Protein AF-V8N5W5-F1 (afdb_monomer)

Organism: Ophiophagus hannah (NCBI:txid8665)

Nearest PDB structures (foldseek):
  6xo1-assembly2_B  TM=8.169E-01  e=1.586E-07  Homo sapiens
  5vst-assembly1_A  TM=8.118E-01  e=2.096E-07  Mus musculus
  6gbg-assembly1_D  TM=8.031E-01  e=2.096E-07  Homo sapiens
  6o3o-assembly1_A-3  TM=7.986E-01  e=3.662E-07  Homo sapiens
  5dzl-assembly2_D  TM=7.603E-01  e=3.276E-07  Homo sapiens

pLDDT: mean 86.54, std 19.28, range [39.91, 98.38]

Solvent-accessible surface area (backbone atoms only — not comparable to full-atom values): 7439 Å² total; per-residue (Å²): 141,76,94,82,79,87,87,87,77,82,88,75,99,75,81,77,74,71,77,70,82,72,76,52,47,79,34,75,30,40,56,71,33,66,28,70,49,71,63,79,76,59,91,94,56,53,74,47,32,40,41,34,30,37,55,57,97,55,74,40,60,44,34,3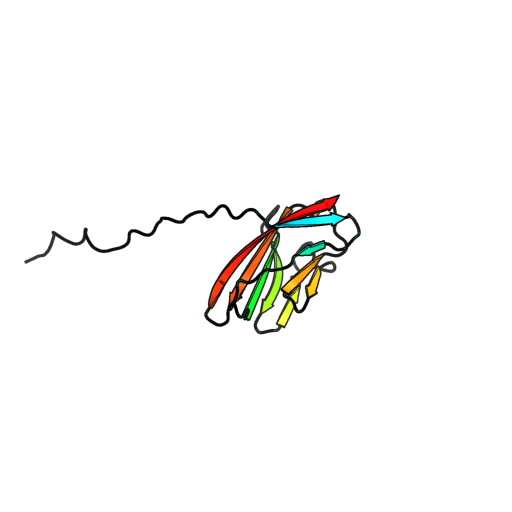8,29,56,87,81,46,74,44,73,29,80,88,23,95,52,50,95,26,60,47,79,45,98,76,63,25,42,34,35,42,60,34,46,65,87,66,41,40,42,33,36,38,41,38,28,28,77,88,67,55,73,48,79,47,50,31,34,40,46,44,91

Sequence (124 aa):
MGWVLLIAWIIATSALCMSRTYTPTQVLGVAGSSALFKAAPPPNFHIREFFWSSLKPSEELVATSLKGSTEIQYRSRFYGRTRLHDNFTLEINPVDLEDAGNFSVLLVDTTGHMQKQNFELKVY

Secondary structure (DSSP, 8-state):
----S--S--------------PPEEEEE-TTS-EEE---PPTT--EEEEEEEE-SSS-EEEEEEETTEEEE-TTSTTTTTEEE-TTS-EEESS--GGG-EEEEEEEEETT--EEEEEEEEEE-

Foldseek 3Di:
DDDPDDPPDDDDPDPPPVPVVADAAEWEAEAQAKIKDADDDDPPFAFQKKWKWFPPPHTDTQWMAHRNDTGGDPPDPQPVQWDADPNRMIMGGRDHQVSFGKMKMWTAGPVRDIDIHMHTYHYD

Structure (mmCIF, N/CA/C/O backbone):
data_AF-V8N5W5-F1
#
_entry.id   AF-V8N5W5-F1
#
loop_
_atom_site.group_PDB
_atom_site.id
_atom_site.type_symbol
_atom_site.label_atom_id
_atom_site.label_alt_id
_atom_site.label_comp_id
_atom_site.label_asym_id
_atom_site.label_entity_id
_atom_site.label_seq_id
_atom_site.pdbx_PDB_ins_code
_atom_site.Cartn_x
_atom_site.Cartn_y
_atom_site.Cartn_z
_atom_site.occupancy
_atom_site.B_iso_or_equiv
_atom_site.auth_seq_id
_atom_site.auth_comp_id
_atom_site.auth_asym_id
_atom_site.auth_atom_id
_atom_site.pdbx_PDB_model_num
ATOM 1 N N . MET A 1 1 ? -3.419 37.748 49.184 1.00 42.12 1 MET A N 1
ATOM 2 C CA . MET A 1 1 ? -3.474 38.169 47.766 1.00 42.12 1 MET A CA 1
ATOM 3 C C . MET A 1 1 ? -2.041 38.232 47.261 1.00 42.12 1 MET A C 1
ATOM 5 O O . MET A 1 1 ? -1.278 38.955 47.870 1.00 42.12 1 MET A O 1
ATOM 9 N N . GLY A 1 2 ? -1.538 37.499 46.277 1.00 47.41 2 GLY A N 1
ATOM 10 C CA . GLY A 1 2 ? -1.978 36.354 45.480 1.00 47.41 2 GLY A CA 1
ATOM 11 C C . GLY A 1 2 ? -0.672 35.622 45.106 1.00 47.41 2 GLY A C 1
ATOM 12 O O . GLY A 1 2 ? 0.316 36.267 44.783 1.00 47.41 2 GLY A O 1
ATOM 13 N N . TRP A 1 3 ? -0.524 34.342 45.443 1.00 40.34 3 TRP A N 1
ATOM 14 C CA . TRP A 1 3 ? -0.646 33.228 44.487 1.00 40.34 3 TRP A CA 1
ATOM 15 C C . TRP A 1 3 ? 0.316 33.287 43.282 1.00 40.34 3 TRP A C 1
ATOM 17 O O . TRP A 1 3 ? -0.012 32.834 42.193 1.00 40.34 3 TRP A O 1
ATOM 27 N N . VAL A 1 4 ? 1.529 33.808 43.479 1.00 49.31 4 VAL A N 1
ATOM 28 C CA . VAL A 1 4 ? 2.648 33.633 42.543 1.00 49.31 4 VAL A CA 1
ATOM 29 C C . VAL A 1 4 ? 3.721 32.818 43.250 1.00 49.31 4 VAL A C 1
ATOM 31 O O . VAL A 1 4 ? 4.659 33.388 43.781 1.00 49.31 4 VAL A O 1
ATOM 34 N N . LEU A 1 5 ? 3.502 31.507 43.361 1.00 50.44 5 LEU A N 1
ATOM 35 C CA . LEU A 1 5 ? 4.468 30.440 43.667 1.00 50.44 5 LEU A CA 1
ATOM 36 C C . LEU A 1 5 ? 3.651 29.132 43.672 1.00 50.44 5 LEU A C 1
ATOM 38 O O . LEU A 1 5 ? 2.661 29.063 44.391 1.00 50.44 5 LEU A O 1
ATOM 42 N N . LEU A 1 6 ? 4.073 28.128 42.888 1.00 43.88 6 LEU A N 1
ATOM 43 C CA . LEU A 1 6 ? 3.468 26.786 42.685 1.00 43.88 6 LEU A CA 1
ATOM 44 C C . LEU A 1 6 ? 2.471 26.615 41.517 1.00 43.88 6 LEU A C 1
ATOM 46 O O . LEU A 1 6 ? 1.323 26.244 41.713 1.00 43.88 6 LEU A O 1
ATOM 50 N N . ILE A 1 7 ? 2.958 26.739 40.278 1.00 46.50 7 ILE A N 1
ATOM 51 C CA . ILE A 1 7 ? 2.465 25.934 39.132 1.00 46.50 7 ILE A CA 1
ATOM 52 C C . ILE A 1 7 ? 3.644 25.368 38.318 1.00 46.50 7 ILE A C 1
ATOM 54 O O . ILE A 1 7 ? 3.603 25.274 37.099 1.00 46.50 7 ILE A O 1
ATOM 58 N N . ALA A 1 8 ? 4.731 24.997 39.005 1.00 43.12 8 ALA A N 1
ATOM 59 C CA . ALA A 1 8 ? 5.889 24.325 38.399 1.00 43.12 8 ALA A CA 1
ATOM 60 C C . ALA A 1 8 ? 5.936 22.813 38.690 1.00 43.12 8 ALA A C 1
ATOM 62 O O . ALA A 1 8 ? 6.921 22.153 38.381 1.00 43.12 8 ALA A O 1
ATOM 63 N N . TRP A 1 9 ? 4.888 22.252 39.291 1.00 42.09 9 TRP A N 1
ATOM 64 C CA . TRP A 1 9 ? 4.771 20.828 39.589 1.00 42.09 9 TRP A CA 1
ATOM 65 C C . TRP A 1 9 ? 3.333 20.417 39.295 1.00 42.09 9 TRP A C 1
ATOM 67 O O . TRP A 1 9 ? 2.459 20.803 40.060 1.00 42.09 9 TRP A O 1
ATOM 77 N N . ILE A 1 10 ? 3.108 19.731 38.165 1.00 43.84 10 ILE A N 1
ATOM 78 C CA . ILE A 1 10 ? 2.068 18.714 37.882 1.00 43.84 10 ILE A CA 1
ATOM 79 C C . ILE A 1 10 ? 2.063 18.445 36.353 1.00 43.84 10 ILE A C 1
ATOM 81 O O . ILE A 1 10 ? 1.494 19.209 35.586 1.00 43.84 10 ILE A O 1
ATOM 85 N N . ILE A 1 11 ? 2.708 17.326 35.966 1.00 43.34 11 ILE A N 1
ATOM 86 C CA . ILE A 1 11 ? 2.381 16.404 34.845 1.00 43.34 11 ILE A CA 1
ATOM 87 C C . ILE A 1 11 ? 2.597 16.965 33.408 1.00 43.34 11 ILE A C 1
ATOM 89 O O . ILE A 1 11 ? 2.003 17.954 33.024 1.00 43.34 11 ILE A O 1
ATOM 93 N N . ALA A 1 12 ? 3.404 16.398 32.503 1.00 39.91 12 ALA A N 1
ATOM 94 C CA . ALA A 1 12 ? 3.689 14.989 32.266 1.00 39.91 12 ALA A CA 1
ATOM 95 C C . ALA A 1 12 ? 5.112 14.767 31.724 1.00 39.91 12 ALA A C 1
ATOM 97 O O . ALA A 1 12 ? 5.468 15.140 30.607 1.00 39.91 12 ALA A O 1
ATOM 98 N N . THR A 1 13 ? 5.888 14.021 32.495 1.00 51.22 13 THR A N 1
ATOM 99 C CA . THR A 1 13 ? 6.849 13.037 32.006 1.00 51.22 13 THR A CA 1
ATOM 100 C C . THR A 1 13 ? 6.165 12.085 31.018 1.00 51.22 13 THR A C 1
ATOM 102 O O . THR A 1 13 ? 5.598 11.080 31.425 1.00 51.22 13 THR A O 1
ATOM 105 N N . SER A 1 14 ? 6.184 12.391 29.718 1.00 48.03 14 SER A N 1
ATOM 106 C CA . SER A 1 14 ? 5.945 11.427 28.626 1.00 48.03 14 SER A CA 1
ATOM 107 C C . SER A 1 14 ? 6.430 11.995 27.293 1.00 48.03 14 SER A C 1
ATOM 109 O O . SER A 1 14 ? 5.661 12.244 26.375 1.00 48.03 14 SER A O 1
ATOM 111 N N . ALA A 1 15 ? 7.739 12.194 27.182 1.00 46.97 15 ALA A N 1
ATOM 112 C CA . ALA A 1 15 ? 8.406 12.261 25.884 1.00 46.97 15 ALA A CA 1
ATOM 113 C C . ALA A 1 15 ? 9.572 11.268 25.834 1.00 46.97 15 ALA A C 1
ATOM 115 O O . ALA A 1 15 ? 10.615 11.528 25.250 1.00 46.97 15 ALA A O 1
ATOM 116 N N . LEU A 1 16 ? 9.370 10.075 26.398 1.00 40.75 16 LEU A N 1
ATOM 117 C CA . LEU A 1 16 ? 9.900 8.886 25.746 1.00 40.75 16 LEU A CA 1
ATOM 118 C C . LEU A 1 16 ? 8.937 8.584 24.596 1.00 40.75 16 LEU A C 1
ATOM 120 O O . LEU A 1 16 ? 8.161 7.634 24.647 1.00 40.75 16 LEU A O 1
ATOM 124 N N . CYS A 1 17 ? 8.998 9.390 23.530 1.00 44.25 17 CYS A N 1
ATOM 125 C CA . CYS A 1 17 ? 8.817 8.798 22.215 1.00 44.25 17 CYS A CA 1
ATOM 126 C C . CYS A 1 17 ? 9.960 7.794 22.113 1.00 44.25 17 CYS A C 1
ATOM 128 O O . CYS A 1 17 ? 11.068 8.128 21.700 1.00 44.25 17 CYS A O 1
ATOM 130 N N . MET A 1 18 ? 9.726 6.572 22.591 1.00 40.75 18 MET A N 1
ATOM 131 C CA . MET A 1 18 ? 10.514 5.453 22.139 1.00 40.75 18 MET A CA 1
ATOM 132 C C . MET A 1 18 ? 10.258 5.413 20.645 1.00 40.75 18 MET A C 1
ATOM 134 O O . MET A 1 18 ? 9.239 4.897 20.191 1.00 40.75 18 MET A O 1
ATOM 138 N N . SER A 1 19 ? 11.166 6.021 19.887 1.00 42.97 19 SER A N 1
ATOM 139 C CA . SER A 1 19 ? 11.367 5.729 18.484 1.00 42.97 19 SER A CA 1
ATOM 140 C C . SER A 1 19 ? 11.734 4.255 18.442 1.00 42.97 19 SER A C 1
ATOM 142 O O . SER A 1 19 ? 12.904 3.887 18.416 1.00 42.97 19 SER A O 1
ATOM 144 N N . ARG A 1 20 ? 10.729 3.384 18.557 1.00 48.31 20 ARG A N 1
ATOM 145 C CA . ARG A 1 20 ? 10.891 1.969 18.302 1.00 48.31 20 ARG A CA 1
ATOM 146 C C . ARG A 1 20 ? 11.278 1.938 16.839 1.00 48.31 20 ARG A C 1
ATOM 148 O O . ARG A 1 20 ? 10.453 2.238 15.978 1.00 48.31 20 ARG A O 1
ATOM 155 N N . THR A 1 21 ? 12.555 1.699 16.579 1.00 47.41 21 THR A N 1
ATOM 156 C CA . THR A 1 21 ? 13.109 1.525 15.243 1.00 47.41 21 THR A CA 1
ATOM 157 C C . THR A 1 21 ? 12.477 0.268 14.667 1.00 47.41 21 THR A C 1
ATOM 159 O O . THR A 1 21 ? 13.000 -0.835 14.776 1.00 47.41 21 THR A O 1
ATOM 162 N N . TYR A 1 22 ? 11.266 0.419 14.138 1.00 65.06 22 TYR A N 1
ATOM 163 C CA . TYR A 1 22 ? 10.552 -0.658 13.487 1.00 65.06 22 TYR A CA 1
ATOM 164 C C . TYR A 1 22 ? 11.209 -0.851 12.130 1.00 65.06 22 TYR A C 1
ATOM 166 O O . TYR A 1 22 ? 11.123 0.015 11.256 1.00 65.06 22 TYR A O 1
ATOM 174 N N . THR A 1 23 ? 11.928 -1.958 11.984 1.00 84.50 23 THR A N 1
ATOM 175 C CA . THR A 1 23 ? 12.534 -2.339 10.713 1.00 84.50 23 THR A CA 1
ATOM 176 C C . THR A 1 23 ? 11.410 -2.544 9.693 1.00 84.50 23 THR A C 1
ATOM 178 O O . THR A 1 23 ? 10.459 -3.267 10.005 1.00 84.50 23 THR A O 1
ATOM 181 N N . PRO A 1 24 ? 11.465 -1.912 8.507 1.00 93.38 24 PRO A N 1
ATOM 182 C CA . PRO A 1 24 ? 10.445 -2.116 7.489 1.00 93.38 24 PRO A CA 1
ATOM 183 C C . PRO A 1 24 ? 10.369 -3.584 7.066 1.00 93.38 24 PRO A C 1
ATOM 185 O O . PRO A 1 24 ? 11.397 -4.238 6.867 1.00 93.38 24 PRO A O 1
ATOM 188 N N . THR A 1 25 ? 9.155 -4.096 6.887 1.00 96.50 25 THR A N 1
ATOM 189 C CA . THR A 1 25 ? 8.934 -5.427 6.320 1.00 96.50 25 THR A CA 1
ATOM 190 C C . THR A 1 25 ? 9.412 -5.442 4.869 1.00 96.50 25 THR A C 1
ATOM 192 O O . THR A 1 25 ? 8.992 -4.617 4.060 1.00 96.50 25 THR A O 1
ATOM 195 N N . GLN A 1 26 ? 10.301 -6.374 4.532 1.00 97.56 26 GLN A N 1
ATOM 196 C CA . GLN A 1 26 ? 10.820 -6.499 3.171 1.00 97.56 26 GLN A CA 1
ATOM 197 C C . GLN A 1 26 ? 9.758 -7.104 2.249 1.00 97.56 26 GLN A C 1
ATOM 199 O O . GLN A 1 26 ? 9.151 -8.124 2.579 1.00 97.56 26 GLN A O 1
ATOM 204 N N . VAL A 1 27 ? 9.581 -6.499 1.081 1.00 98.00 27 VAL A N 1
ATOM 205 C CA . VAL A 1 27 ? 8.771 -7.014 -0.023 1.00 98.00 27 VAL A CA 1
ATOM 206 C C . VAL A 1 27 ? 9.695 -7.149 -1.226 1.00 98.00 27 VAL A C 1
ATOM 208 O O . VAL A 1 27 ? 10.387 -6.203 -1.594 1.00 98.00 27 VAL A O 1
ATOM 211 N N . LEU A 1 28 ? 9.739 -8.339 -1.817 1.00 97.88 28 LEU A N 1
ATOM 212 C CA . LEU A 1 28 ? 10.508 -8.594 -3.031 1.00 97.88 28 LEU A CA 1
ATOM 213 C C . LEU A 1 28 ? 9.561 -8.568 -4.229 1.00 97.88 28 LEU A C 1
ATOM 215 O O . LEU A 1 28 ? 8.529 -9.239 -4.211 1.00 97.88 28 LEU A O 1
ATOM 219 N N . GLY A 1 29 ? 9.920 -7.797 -5.248 1.00 97.31 29 GLY A N 1
ATOM 220 C CA . GLY A 1 29 ? 9.250 -7.756 -6.541 1.00 97.31 29 GLY A CA 1
ATOM 221 C C . GLY A 1 29 ? 10.205 -8.171 -7.654 1.00 97.31 29 GLY A C 1
ATOM 222 O O . GLY A 1 29 ? 11.406 -7.938 -7.560 1.00 97.31 29 GLY A O 1
ATOM 223 N N . VAL A 1 30 ? 9.660 -8.773 -8.706 1.00 98.25 30 VAL A N 1
ATOM 224 C CA . VAL A 1 30 ? 10.371 -9.002 -9.971 1.00 98.25 30 VAL A CA 1
ATOM 225 C C . VAL A 1 30 ? 9.797 -8.027 -10.981 1.00 98.25 30 VAL A C 1
ATOM 227 O O . VAL A 1 30 ? 8.570 -7.943 -11.085 1.00 98.25 30 VAL A O 1
ATOM 230 N N . ALA A 1 31 ? 10.643 -7.312 -11.720 1.00 98.12 31 ALA A N 1
ATOM 231 C CA . ALA A 1 31 ? 10.169 -6.402 -12.758 1.00 98.12 31 ALA A CA 1
ATOM 232 C C . ALA A 1 31 ? 9.199 -7.119 -13.723 1.00 98.12 31 ALA A C 1
ATOM 234 O O . ALA A 1 31 ? 9.452 -8.234 -14.183 1.00 98.12 31 ALA A O 1
ATOM 235 N N . GLY A 1 32 ? 8.045 -6.503 -13.991 1.00 97.94 32 GLY A N 1
ATOM 236 C CA . GLY A 1 32 ? 6.985 -7.082 -14.823 1.00 97.94 32 GLY A CA 1
ATOM 237 C C . GLY A 1 32 ? 6.030 -8.053 -14.110 1.00 97.94 32 GLY A C 1
ATOM 238 O O . GLY A 1 32 ? 5.088 -8.525 -14.741 1.00 97.94 32 GLY A O 1
ATOM 239 N N . SER A 1 33 ? 6.238 -8.352 -12.823 1.00 98.00 33 SER A N 1
ATOM 240 C CA . SER A 1 33 ? 5.378 -9.244 -12.022 1.00 98.00 33 SER A CA 1
ATOM 241 C C . SER A 1 33 ? 4.586 -8.490 -10.945 1.00 98.00 33 SER A C 1
ATOM 243 O O . SER A 1 33 ? 4.722 -7.278 -10.792 1.00 98.00 33 SER A O 1
ATOM 245 N N . SER A 1 34 ? 3.767 -9.204 -10.167 1.00 98.00 34 SER A N 1
ATOM 246 C CA . SER A 1 34 ? 3.093 -8.640 -8.992 1.00 98.00 34 SER A CA 1
ATOM 247 C C . SER A 1 34 ? 4.016 -8.571 -7.770 1.00 98.00 34 SER A C 1
ATOM 249 O O . SER A 1 34 ? 4.731 -9.530 -7.471 1.00 98.00 34 SER A O 1
ATOM 251 N N . ALA A 1 35 ? 3.906 -7.496 -6.986 1.00 98.31 35 ALA A N 1
ATOM 252 C CA . ALA A 1 35 ? 4.387 -7.437 -5.604 1.00 98.31 35 ALA A CA 1
ATOM 253 C C . ALA A 1 35 ? 3.210 -7.286 -4.630 1.00 98.31 35 ALA A C 1
ATOM 255 O O . ALA A 1 35 ? 2.265 -6.543 -4.896 1.00 98.31 35 ALA A O 1
ATOM 256 N N . LEU A 1 36 ? 3.276 -7.989 -3.493 1.00 98.38 36 LEU A N 1
ATOM 257 C CA . LEU A 1 36 ? 2.207 -8.042 -2.491 1.00 98.38 36 LEU A CA 1
ATOM 258 C C . LEU A 1 36 ? 2.672 -7.478 -1.147 1.00 98.38 36 LEU A C 1
ATOM 260 O O . LEU A 1 36 ? 3.570 -8.027 -0.508 1.00 98.38 36 LEU A O 1
ATOM 264 N N . PHE A 1 37 ? 1.988 -6.441 -0.676 1.00 98.31 37 PHE A N 1
ATOM 265 C CA . PHE A 1 37 ? 2.212 -5.827 0.627 1.00 98.31 37 PHE A CA 1
ATOM 266 C C . PHE A 1 37 ? 1.105 -6.263 1.577 1.00 98.31 37 PHE A C 1
ATOM 268 O O . PHE A 1 37 ? -0.040 -5.822 1.475 1.00 98.31 37 PHE A O 1
ATOM 275 N N . LYS A 1 38 ? 1.440 -7.162 2.500 1.00 97.31 38 LYS A N 1
ATOM 276 C CA . LYS A 1 38 ? 0.479 -7.727 3.448 1.00 97.31 38 LYS A CA 1
ATOM 277 C C . LYS A 1 38 ? 0.502 -6.923 4.740 1.00 97.31 38 LYS A C 1
ATOM 279 O O . LYS A 1 38 ? 1.496 -6.961 5.462 1.00 97.31 38 LYS A O 1
ATOM 284 N N . ALA A 1 39 ? -0.590 -6.225 5.039 1.00 95.56 39 ALA A N 1
ATOM 285 C CA . ALA A 1 39 ? -0.784 -5.656 6.365 1.00 95.56 39 ALA A CA 1
ATOM 286 C C . ALA A 1 39 ? -0.857 -6.787 7.406 1.00 95.56 39 ALA A C 1
ATOM 288 O O . ALA A 1 39 ? -1.459 -7.832 7.160 1.00 95.56 39 ALA A O 1
ATOM 289 N N . ALA A 1 40 ? -0.257 -6.575 8.574 1.00 94.38 40 ALA A N 1
ATOM 290 C CA . ALA A 1 40 ? -0.227 -7.538 9.673 1.00 94.38 40 ALA A CA 1
ATOM 291 C C . ALA A 1 40 ? -0.829 -6.913 10.943 1.00 94.38 40 ALA A C 1
ATOM 293 O O . ALA A 1 40 ? -0.082 -6.458 11.815 1.00 94.38 40 ALA A O 1
ATOM 294 N N . PRO A 1 41 ? -2.163 -6.782 11.039 1.00 92.06 41 PRO A N 1
ATOM 295 C CA . PRO A 1 41 ? -2.808 -6.164 12.194 1.00 92.06 41 PRO A CA 1
ATOM 296 C C . PRO A 1 41 ? -2.513 -6.997 13.450 1.00 92.06 41 PRO A C 1
ATOM 298 O O . PRO A 1 41 ? -2.435 -8.226 13.356 1.00 92.06 41 PRO A O 1
ATOM 301 N N . PRO A 1 42 ? -2.324 -6.381 14.626 1.00 89.69 42 PRO A N 1
ATOM 302 C CA . PRO A 1 42 ? -2.084 -7.134 15.840 1.00 89.69 42 PRO A CA 1
ATOM 303 C C . PRO A 1 42 ? -3.355 -7.895 16.236 1.00 89.69 42 PRO A C 1
ATOM 305 O O . PRO A 1 42 ? -4.453 -7.594 15.751 1.00 89.69 42 PRO A O 1
ATOM 308 N N . PRO A 1 43 ? -3.231 -8.881 17.136 1.00 91.56 43 PRO A N 1
ATOM 309 C CA . PRO A 1 43 ? -4.389 -9.592 17.655 1.00 91.56 43 PRO A CA 1
ATOM 310 C C . PRO A 1 43 ? -5.439 -8.617 18.201 1.00 91.56 43 PRO A C 1
ATOM 312 O O . PRO A 1 43 ? -5.095 -7.637 18.859 1.00 91.56 43 PRO A O 1
ATOM 315 N N . ASN A 1 44 ? -6.716 -8.910 17.945 1.00 92.00 44 ASN A N 1
ATOM 316 C CA . ASN A 1 44 ? -7.871 -8.110 18.378 1.00 92.00 44 ASN A CA 1
ATOM 317 C C . ASN A 1 44 ? -7.953 -6.688 17.781 1.00 92.00 44 ASN A C 1
ATOM 319 O O . ASN A 1 44 ? -8.655 -5.837 18.321 1.00 92.00 44 ASN A O 1
ATOM 323 N N . PHE A 1 45 ? -7.273 -6.421 16.661 1.00 93.81 45 PHE A N 1
ATOM 324 C CA . PHE A 1 45 ? -7.376 -5.149 15.941 1.00 93.81 45 PHE A CA 1
ATOM 325 C C . PHE A 1 45 ? -8.435 -5.229 14.834 1.00 93.81 45 PHE A C 1
ATOM 327 O O . PHE A 1 45 ? -8.187 -5.746 13.742 1.00 93.81 45 PHE A O 1
ATOM 334 N N . HIS A 1 46 ? -9.635 -4.724 15.117 1.00 94.12 46 HIS A N 1
ATOM 335 C CA . HIS A 1 46 ? -10.751 -4.729 14.169 1.00 94.12 46 HIS A CA 1
ATOM 336 C C . HIS A 1 46 ? -10.657 -3.542 13.210 1.00 94.12 46 HIS A C 1
ATOM 338 O O . HIS A 1 46 ? -11.122 -2.450 13.526 1.00 94.12 46 HIS A O 1
ATOM 344 N N . ILE A 1 47 ? -10.049 -3.750 12.041 1.00 93.44 47 ILE A N 1
ATOM 345 C CA . ILE A 1 47 ? -9.845 -2.689 11.045 1.00 93.44 47 ILE A CA 1
ATOM 346 C C . ILE A 1 47 ? -11.187 -2.124 10.571 1.00 93.44 47 ILE A C 1
ATOM 348 O O . ILE A 1 47 ? -12.050 -2.858 10.092 1.00 93.44 47 ILE A O 1
ATOM 352 N N . ARG A 1 48 ? -11.321 -0.798 10.656 1.00 94.50 48 ARG A N 1
ATOM 353 C CA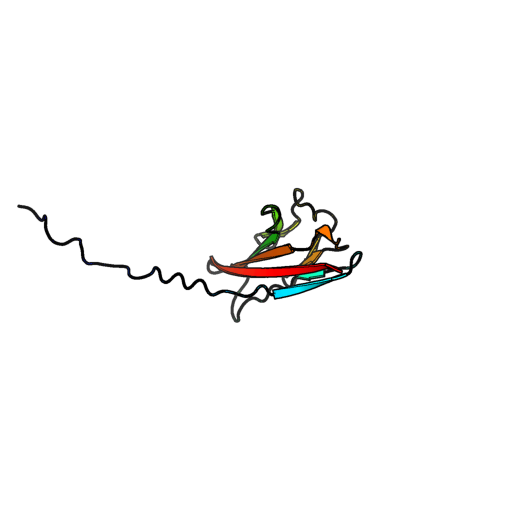 . ARG A 1 48 ? -12.413 -0.020 10.059 1.00 94.50 48 ARG A CA 1
ATOM 354 C C . ARG A 1 48 ? -11.966 0.674 8.776 1.00 94.50 48 ARG A C 1
ATOM 356 O O . ARG A 1 48 ? -12.721 0.715 7.809 1.00 94.50 48 ARG A O 1
ATOM 363 N N . GLU A 1 49 ? -10.761 1.237 8.790 1.00 95.75 49 GLU A N 1
ATOM 364 C CA . GLU A 1 49 ? -10.191 2.003 7.682 1.00 95.75 49 GLU A CA 1
ATOM 365 C C . GLU A 1 49 ? -8.709 1.669 7.523 1.00 95.75 49 GLU A C 1
ATOM 367 O O . GLU A 1 49 ? -8.022 1.340 8.496 1.00 95.75 49 GLU A O 1
ATOM 372 N N . PHE A 1 50 ? -8.203 1.782 6.298 1.00 95.94 50 PHE A N 1
ATOM 373 C CA . PHE A 1 50 ? -6.770 1.694 6.053 1.00 95.94 50 PHE A CA 1
ATOM 374 C C . PHE A 1 50 ? -6.323 2.568 4.884 1.00 95.94 50 PHE A C 1
ATOM 376 O O . PHE A 1 50 ? -7.082 2.817 3.948 1.00 95.94 50 PHE A O 1
ATOM 383 N N . PHE A 1 51 ? -5.070 3.016 4.950 1.00 97.31 51 PHE A N 1
ATOM 384 C CA . PHE A 1 51 ? -4.472 3.957 4.005 1.00 97.31 51 PHE A CA 1
ATOM 385 C C . PHE A 1 51 ? -3.089 3.462 3.608 1.00 97.31 51 PHE A C 1
ATOM 387 O O . PHE A 1 51 ? -2.190 3.414 4.446 1.00 97.31 51 PHE A O 1
ATOM 394 N N . TRP A 1 52 ? -2.926 3.089 2.345 1.00 98.31 52 TRP A N 1
ATOM 395 C CA . TRP A 1 52 ? -1.642 2.728 1.761 1.00 98.31 52 TRP A CA 1
ATOM 396 C C . TRP A 1 52 ? -0.987 3.950 1.132 1.00 98.31 52 TRP A C 1
ATOM 398 O O . TRP A 1 52 ? -1.608 4.619 0.308 1.00 98.31 52 TRP A O 1
ATOM 408 N N . SER A 1 53 ? 0.280 4.185 1.463 1.00 98.31 53 SER A N 1
ATOM 409 C CA . SER A 1 53 ? 1.089 5.270 0.905 1.00 98.31 53 SER A CA 1
ATOM 410 C C . SER A 1 53 ? 2.442 4.757 0.420 1.00 98.31 53 SER A C 1
ATOM 412 O O . SER A 1 53 ? 3.065 3.925 1.084 1.00 98.31 53 SER A O 1
ATOM 414 N N . SER A 1 54 ? 2.929 5.302 -0.691 1.00 97.56 54 SER A N 1
ATOM 415 C CA . SER A 1 54 ? 4.350 5.283 -1.049 1.00 97.56 54 SER A CA 1
ATOM 416 C C . SER A 1 54 ? 5.004 6.513 -0.428 1.00 97.56 54 SER A C 1
ATOM 418 O O . SER A 1 54 ? 4.404 7.581 -0.397 1.00 97.56 54 SER A O 1
ATOM 420 N N . LEU A 1 55 ? 6.207 6.365 0.124 1.00 96.25 55 LEU A N 1
ATOM 421 C CA . LEU A 1 55 ? 6.873 7.403 0.920 1.00 96.25 55 LEU A CA 1
ATOM 422 C C . LEU A 1 55 ? 7.996 8.123 0.166 1.00 96.25 55 LEU A C 1
ATOM 424 O O . LEU A 1 55 ? 8.552 9.093 0.678 1.00 96.25 55 LEU A O 1
ATOM 428 N N . LYS A 1 56 ? 8.380 7.630 -1.015 1.00 88.38 56 LYS A N 1
ATOM 429 C CA . LYS A 1 56 ? 9.475 8.175 -1.825 1.00 88.38 56 LYS A CA 1
ATOM 430 C C . LYS A 1 56 ? 9.076 8.203 -3.305 1.00 88.38 56 LYS A C 1
ATOM 432 O O . LYS A 1 56 ? 8.392 7.282 -3.749 1.00 88.38 56 LYS A O 1
ATOM 437 N N . PRO A 1 57 ? 9.539 9.204 -4.079 1.00 84.25 57 PRO A N 1
ATOM 438 C CA . PRO A 1 57 ? 10.383 10.343 -3.677 1.00 84.25 57 PRO A CA 1
ATOM 439 C C . PRO A 1 57 ? 9.650 11.406 -2.836 1.00 84.25 57 PRO A C 1
ATOM 441 O O . PRO A 1 57 ? 10.285 12.121 -2.067 1.00 84.25 57 PRO A O 1
ATOM 444 N N . SER A 1 58 ? 8.324 11.459 -2.925 1.00 88.38 58 SER A N 1
ATOM 445 C CA . SER A 1 58 ? 7.433 12.219 -2.046 1.00 88.38 58 SER A CA 1
ATOM 446 C C . SER A 1 58 ? 6.313 11.305 -1.571 1.00 88.38 58 SER A C 1
ATOM 448 O O . SER A 1 58 ? 5.966 10.356 -2.273 1.00 88.38 58 SER A O 1
ATOM 450 N N . GLU A 1 59 ? 5.734 11.597 -0.408 1.00 94.56 59 GLU A N 1
ATOM 451 C CA . GLU A 1 59 ? 4.595 10.822 0.074 1.00 94.56 59 GLU A CA 1
ATOM 452 C C . GLU A 1 59 ? 3.398 10.971 -0.876 1.00 94.56 59 GLU A C 1
ATOM 454 O O . GLU A 1 59 ? 2.956 12.080 -1.177 1.00 94.56 59 GLU A O 1
ATOM 459 N N . GLU A 1 60 ? 2.883 9.841 -1.350 1.00 95.31 60 GLU A N 1
ATOM 460 C CA . GLU A 1 60 ? 1.682 9.753 -2.171 1.00 95.31 60 GLU A CA 1
ATOM 461 C C . GLU A 1 60 ? 0.750 8.682 -1.603 1.00 95.31 60 GLU A C 1
ATOM 463 O O . GLU A 1 60 ? 1.176 7.578 -1.254 1.00 95.31 60 GLU A O 1
ATOM 468 N N . LEU A 1 61 ? -0.538 9.007 -1.519 1.00 97.12 61 LEU A N 1
ATOM 469 C CA . LEU A 1 61 ? -1.570 8.032 -1.192 1.00 97.12 61 LEU A CA 1
ATOM 470 C C . LEU A 1 61 ? -1.777 7.126 -2.406 1.00 97.12 61 LEU A C 1
ATOM 472 O O . LEU A 1 61 ? -1.955 7.624 -3.514 1.00 97.12 61 LEU A O 1
ATOM 476 N N . VAL A 1 62 ? -1.753 5.816 -2.196 1.00 97.81 62 VAL A N 1
ATOM 477 C CA . VAL A 1 62 ? -1.845 4.800 -3.254 1.00 97.81 62 VAL A CA 1
ATOM 478 C C . VAL A 1 62 ? -3.249 4.222 -3.310 1.00 97.81 62 VAL A C 1
ATOM 480 O O . VAL A 1 62 ? -3.856 4.139 -4.376 1.00 97.81 62 VAL A O 1
ATOM 483 N N . ALA A 1 63 ? -3.779 3.831 -2.154 1.00 97.56 63 ALA A N 1
ATOM 484 C CA . ALA A 1 63 ? -5.106 3.251 -2.055 1.00 97.56 63 ALA A CA 1
ATOM 485 C C . ALA A 1 63 ? -5.653 3.362 -0.629 1.00 97.56 63 ALA A C 1
ATOM 487 O O . ALA A 1 63 ? -4.891 3.412 0.340 1.00 97.56 63 ALA A O 1
ATOM 488 N N . THR A 1 64 ? -6.972 3.369 -0.491 1.00 96.44 64 THR A N 1
ATOM 489 C CA . THR A 1 64 ? -7.655 3.449 0.800 1.00 96.44 64 THR A CA 1
ATOM 490 C C . THR A 1 64 ? -8.821 2.482 0.873 1.00 96.44 64 THR A C 1
ATOM 492 O O . THR A 1 64 ? -9.362 2.039 -0.139 1.00 96.44 64 THR A O 1
ATOM 495 N N . SER A 1 65 ? -9.236 2.176 2.096 1.00 93.62 65 SER A N 1
ATOM 496 C CA . SER A 1 65 ? -10.584 1.698 2.366 1.00 93.62 65 SER A CA 1
ATOM 497 C C . SER A 1 65 ? -11.201 2.566 3.442 1.00 93.62 65 SER A C 1
ATOM 499 O O . SER A 1 65 ? -10.672 2.675 4.551 1.00 93.62 65 SER A O 1
ATOM 501 N N . LEU A 1 66 ? -12.310 3.209 3.088 1.00 89.81 66 LEU A N 1
ATOM 502 C CA . LEU A 1 66 ? -13.064 4.111 3.940 1.00 89.81 66 LEU A CA 1
ATOM 503 C C . LEU A 1 66 ? -14.493 3.606 4.059 1.00 89.81 66 LEU A C 1
ATOM 505 O O . LEU A 1 66 ? -15.206 3.490 3.063 1.00 89.81 66 LEU A O 1
ATOM 509 N N . LYS A 1 67 ? -14.935 3.327 5.291 1.00 85.69 67 LYS A N 1
ATOM 510 C CA . LYS A 1 67 ? -16.307 2.863 5.577 1.00 85.69 67 LYS A CA 1
ATOM 511 C C . LYS A 1 67 ? -16.716 1.643 4.728 1.00 85.69 67 LYS A C 1
ATOM 513 O O . LYS A 1 67 ? -17.859 1.545 4.292 1.00 85.69 67 LYS A O 1
ATOM 518 N N . GLY A 1 68 ? -15.772 0.736 4.472 1.00 83.19 68 GLY A N 1
ATOM 519 C CA . GLY A 1 68 ? -15.979 -0.463 3.651 1.00 83.19 68 GLY A CA 1
ATOM 520 C C . GLY A 1 68 ? -15.916 -0.239 2.136 1.00 83.19 68 GLY A C 1
ATOM 521 O O . GLY A 1 68 ? -15.956 -1.211 1.389 1.00 83.19 68 GLY A O 1
ATOM 522 N N . SER A 1 69 ? -15.779 1.005 1.668 1.00 89.56 69 SER A N 1
ATOM 523 C CA . SER A 1 69 ? -15.538 1.306 0.258 1.00 89.56 69 SER A CA 1
ATOM 524 C C . SER A 1 69 ? -14.045 1.399 -0.008 1.00 89.56 69 SER A C 1
ATOM 526 O O . SER A 1 69 ? -13.347 2.189 0.624 1.00 89.56 69 SER A O 1
ATOM 528 N N . THR A 1 70 ? -13.572 0.617 -0.969 1.00 92.75 70 THR A N 1
ATOM 529 C CA . THR A 1 70 ? -12.172 0.619 -1.389 1.00 92.75 70 THR A CA 1
ATOM 530 C C . THR A 1 70 ? -11.969 1.575 -2.559 1.00 92.75 70 THR A C 1
ATOM 532 O O . THR A 1 70 ? -12.747 1.559 -3.510 1.00 92.75 70 THR A O 1
ATOM 535 N N . GLU A 1 71 ? -10.919 2.388 -2.503 1.00 94.31 71 GLU A N 1
ATOM 536 C CA . GLU A 1 71 ? -10.579 3.369 -3.531 1.00 94.31 71 GLU A CA 1
ATOM 537 C C . GLU A 1 71 ? -9.095 3.263 -3.900 1.00 94.31 71 GLU A C 1
ATOM 539 O O . GLU A 1 71 ? -8.219 3.220 -3.036 1.00 94.31 71 GLU A O 1
ATOM 544 N N . ILE A 1 72 ? -8.806 3.222 -5.202 1.00 95.69 72 ILE A N 1
ATOM 545 C CA . ILE A 1 72 ? -7.443 3.358 -5.725 1.00 95.69 72 ILE A CA 1
ATOM 546 C C . ILE A 1 72 ? -7.224 4.824 -6.085 1.00 95.69 72 ILE A C 1
ATOM 548 O O . ILE A 1 72 ? -8.028 5.417 -6.806 1.00 95.69 72 ILE A O 1
ATOM 552 N N . GLN A 1 73 ? -6.126 5.411 -5.617 1.00 95.62 73 GLN A N 1
ATOM 553 C CA . GLN A 1 73 ? -5.905 6.841 -5.755 1.00 95.62 73 GLN A CA 1
ATOM 554 C C . GLN A 1 73 ? -5.522 7.216 -7.192 1.00 95.62 73 GLN A C 1
ATOM 556 O O . GLN A 1 73 ? -4.438 6.886 -7.668 1.00 95.62 73 GLN A O 1
ATOM 561 N N . TYR A 1 74 ? -6.374 7.996 -7.863 1.00 92.38 74 TYR A N 1
ATOM 562 C CA . TYR A 1 74 ? -6.174 8.376 -9.271 1.00 92.38 74 TYR A CA 1
ATOM 563 C C . TYR A 1 74 ? -4.921 9.222 -9.540 1.00 92.38 74 TYR A C 1
ATOM 565 O O . TYR A 1 74 ? -4.387 9.196 -10.643 1.00 92.38 74 TYR A O 1
ATOM 573 N N . ARG A 1 75 ? -4.462 10.000 -8.549 1.00 92.44 75 ARG A N 1
ATOM 574 C CA . ARG A 1 75 ? -3.244 10.825 -8.668 1.00 92.44 75 ARG A CA 1
ATOM 575 C C . ARG A 1 75 ? -1.961 10.050 -8.403 1.00 92.44 75 ARG A C 1
ATOM 577 O O . ARG A 1 75 ? -0.888 10.614 -8.585 1.00 92.44 75 ARG A O 1
ATOM 584 N N . SER A 1 76 ? -2.067 8.816 -7.923 1.00 94.88 76 SER A N 1
ATOM 585 C CA . SER A 1 76 ? -0.890 8.018 -7.625 1.00 94.88 76 SER A CA 1
ATOM 586 C C . SER A 1 76 ? -0.243 7.517 -8.907 1.00 94.88 76 SER A C 1
ATOM 588 O O . SER A 1 76 ? -0.934 7.100 -9.837 1.00 94.88 76 SER A O 1
ATOM 590 N N . ARG A 1 77 ? 1.090 7.456 -8.932 1.00 94.88 77 ARG A N 1
ATOM 591 C CA . ARG A 1 77 ? 1.835 6.857 -10.054 1.00 94.88 77 ARG A CA 1
ATOM 592 C C . ARG A 1 77 ? 1.587 5.350 -10.226 1.00 94.88 77 ARG A C 1
ATOM 594 O O . ARG A 1 77 ? 1.972 4.769 -11.239 1.00 94.88 77 ARG A O 1
ATOM 601 N N . PHE A 1 78 ? 0.967 4.702 -9.239 1.00 96.00 78 PHE A N 1
ATOM 602 C CA . PHE A 1 78 ? 0.576 3.291 -9.304 1.00 96.00 78 PHE A CA 1
ATOM 603 C C . PHE A 1 78 ? -0.868 3.091 -9.790 1.00 96.00 78 PHE A C 1
ATOM 605 O O . PHE A 1 78 ? -1.353 1.955 -9.839 1.00 96.00 78 PHE A O 1
ATOM 612 N N . TYR A 1 79 ? -1.581 4.167 -10.140 1.00 96.25 79 TYR A N 1
ATOM 613 C CA . TYR A 1 79 ? -2.931 4.071 -10.688 1.00 96.25 79 TYR A CA 1
ATOM 614 C C . TYR A 1 79 ? -2.957 3.193 -11.950 1.00 96.25 79 TYR A C 1
ATOM 616 O O . TYR A 1 79 ? -2.042 3.223 -12.770 1.00 96.25 79 TYR A O 1
ATOM 624 N N . GLY A 1 80 ? -3.990 2.357 -12.080 1.00 97.00 80 GLY A N 1
ATOM 625 C CA . GLY A 1 80 ? -4.104 1.363 -13.155 1.00 97.00 80 GLY A CA 1
ATOM 626 C C . GLY A 1 80 ? -3.251 0.100 -12.969 1.00 97.00 80 GLY A C 1
ATOM 627 O O . GLY A 1 80 ? -3.503 -0.890 -13.647 1.00 97.00 80 GLY A O 1
ATOM 628 N N . ARG A 1 81 ? -2.298 0.101 -12.026 1.00 97.44 81 ARG A N 1
ATOM 629 C CA . ARG A 1 81 ? -1.457 -1.058 -11.664 1.00 97.44 81 ARG A CA 1
ATOM 630 C C . ARG A 1 81 ? -1.723 -1.578 -10.254 1.00 97.44 81 ARG A C 1
ATOM 632 O O . ARG A 1 81 ? -1.076 -2.515 -9.812 1.00 97.44 81 ARG A O 1
ATOM 639 N N . THR A 1 82 ? -2.642 -0.956 -9.522 1.00 97.38 82 THR A N 1
ATOM 640 C CA . THR A 1 82 ? -2.890 -1.272 -8.114 1.00 97.38 82 THR A CA 1
ATOM 641 C C . THR A 1 82 ? -4.198 -2.026 -7.934 1.00 97.38 82 THR A C 1
ATOM 643 O O . THR A 1 82 ? -5.224 -1.644 -8.498 1.00 97.38 82 THR A O 1
ATOM 646 N N . ARG A 1 83 ? -4.184 -3.043 -7.070 1.00 96.31 83 ARG A N 1
ATOM 647 C CA . ARG A 1 83 ? -5.381 -3.726 -6.576 1.00 96.31 83 ARG A CA 1
ATOM 648 C C . ARG A 1 83 ? -5.329 -3.843 -5.057 1.00 96.31 83 ARG A C 1
ATOM 650 O O . ARG A 1 83 ? -4.282 -4.122 -4.482 1.00 96.31 83 ARG A O 1
ATOM 657 N N . LEU A 1 84 ? -6.475 -3.662 -4.413 1.00 95.31 84 LEU A N 1
ATOM 658 C CA . LEU A 1 84 ? -6.657 -3.973 -3.000 1.00 95.31 84 LEU A CA 1
ATOM 659 C C . LEU A 1 84 ? -7.457 -5.263 -2.854 1.00 95.31 84 LEU A C 1
ATOM 661 O O . LEU A 1 84 ? -8.478 -5.450 -3.515 1.00 95.31 84 LEU A O 1
ATOM 665 N N . HIS A 1 85 ? -6.960 -6.153 -2.002 1.00 94.00 85 HIS A N 1
ATOM 666 C CA . HIS A 1 85 ? -7.593 -7.429 -1.679 1.00 94.00 85 HIS A CA 1
ATOM 667 C C . HIS A 1 85 ? -8.344 -7.343 -0.349 1.00 94.00 85 HIS A C 1
ATOM 669 O O . HIS A 1 85 ? -7.978 -6.560 0.530 1.00 94.00 85 HIS A O 1
ATOM 675 N N . ASP A 1 86 ? -9.341 -8.210 -0.164 1.00 88.12 86 ASP A N 1
ATOM 676 C CA . ASP A 1 86 ? -10.206 -8.233 1.030 1.00 88.12 86 ASP A CA 1
ATOM 677 C C . ASP A 1 86 ? -9.436 -8.460 2.342 1.00 88.12 86 ASP A C 1
ATOM 679 O O . ASP A 1 86 ? -9.880 -8.067 3.417 1.00 88.12 86 ASP A O 1
ATOM 683 N N . ASN A 1 87 ? -8.248 -9.063 2.264 1.00 91.12 87 ASN A N 1
ATOM 684 C CA . ASN A 1 87 ? -7.347 -9.287 3.395 1.00 91.12 87 ASN A CA 1
ATOM 685 C C . ASN A 1 87 ? -6.379 -8.113 3.646 1.00 91.12 87 ASN A C 1
ATOM 687 O O . ASN A 1 87 ? -5.290 -8.320 4.183 1.00 91.12 87 ASN A O 1
ATOM 691 N N . PHE A 1 88 ? -6.748 -6.902 3.218 1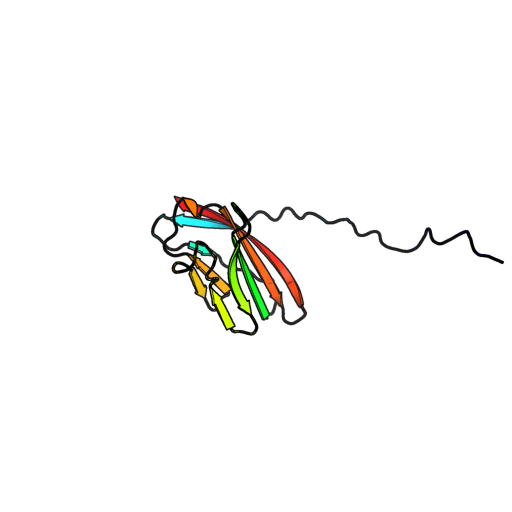.00 92.62 88 PHE A N 1
ATOM 692 C CA . PHE A 1 88 ? -5.984 -5.660 3.405 1.00 92.62 88 PHE A CA 1
ATOM 693 C C . PHE A 1 88 ? -4.637 -5.623 2.665 1.00 92.62 88 PHE A C 1
ATOM 695 O O . PHE A 1 88 ? -3.793 -4.767 2.943 1.00 92.62 88 PHE A O 1
ATOM 702 N N . THR A 1 89 ? -4.420 -6.551 1.729 1.00 96.69 89 THR A N 1
ATOM 703 C CA . THR A 1 89 ? -3.188 -6.621 0.939 1.00 96.69 89 THR A CA 1
ATOM 704 C C . THR A 1 89 ? -3.253 -5.641 -0.223 1.00 96.69 89 THR A C 1
ATOM 706 O O . THR A 1 89 ? -4.210 -5.660 -1.001 1.00 96.69 89 THR A O 1
ATOM 709 N N . LEU A 1 90 ? -2.209 -4.827 -0.364 1.00 98.38 90 LEU A N 1
ATOM 710 C CA . LEU A 1 90 ? -1.963 -4.044 -1.570 1.00 98.38 90 LEU A CA 1
ATOM 711 C C . LEU A 1 90 ? -1.191 -4.898 -2.572 1.00 98.38 90 LEU A C 1
AT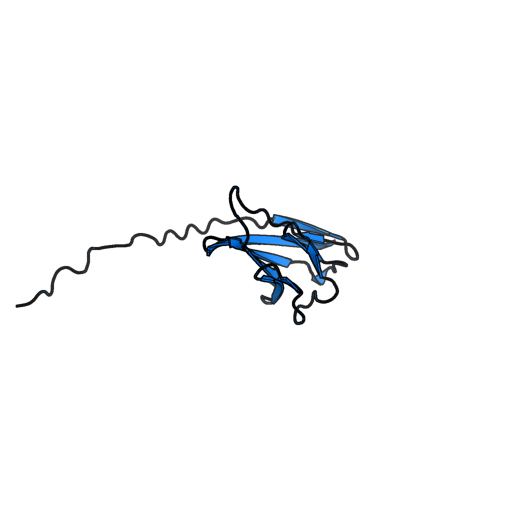OM 713 O O . LEU A 1 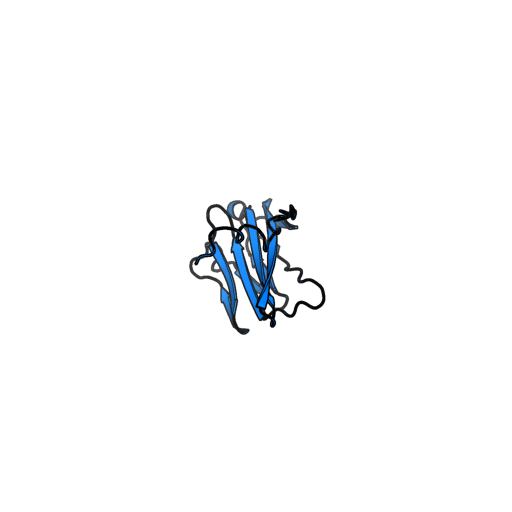90 ? -0.161 -5.481 -2.238 1.00 98.38 90 LEU A O 1
ATOM 717 N N . GLU A 1 91 ? -1.679 -4.956 -3.800 1.00 98.38 91 GLU A N 1
ATOM 718 C CA . GLU A 1 91 ? -0.968 -5.509 -4.944 1.00 98.38 91 GLU A CA 1
ATOM 719 C C . GLU A 1 91 ? -0.596 -4.381 -5.901 1.00 98.38 91 GLU A C 1
ATOM 721 O O . GLU A 1 91 ? -1.445 -3.555 -6.238 1.00 98.38 91 GLU A O 1
ATOM 726 N N . ILE A 1 92 ? 0.654 -4.386 -6.363 1.00 98.38 92 ILE A N 1
ATOM 727 C CA . ILE A 1 92 ? 1.111 -3.591 -7.506 1.00 98.38 92 ILE A CA 1
ATOM 728 C C . ILE A 1 92 ? 1.5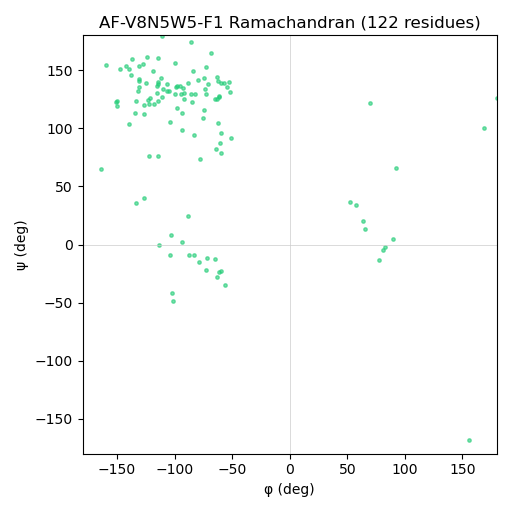04 -4.576 -8.608 1.00 98.38 92 ILE A C 1
ATOM 730 O O . ILE A 1 92 ? 2.323 -5.462 -8.364 1.00 98.38 92 ILE A O 1
ATOM 734 N N . ASN A 1 93 ? 0.906 -4.448 -9.791 1.00 98.00 93 ASN A N 1
ATOM 735 C CA . ASN A 1 93 ? 1.121 -5.318 -10.939 1.00 98.00 93 ASN A CA 1
ATOM 736 C C . ASN A 1 93 ? 0.915 -4.560 -12.272 1.00 98.00 93 ASN A C 1
ATOM 738 O O . ASN A 1 93 ? -0.176 -4.030 -12.503 1.00 98.00 93 ASN A O 1
ATOM 742 N N . PRO A 1 94 ? 1.910 -4.540 -13.174 1.00 98.12 94 PRO A N 1
ATOM 743 C CA . PRO A 1 94 ? 3.287 -4.993 -12.956 1.00 98.12 94 PRO A CA 1
ATOM 744 C C . PRO A 1 94 ? 4.058 -4.013 -12.059 1.00 98.12 94 PRO A C 1
ATOM 746 O O . PRO A 1 94 ? 3.760 -2.816 -12.072 1.00 98.12 94 PRO A O 1
ATOM 749 N N . VAL A 1 95 ? 5.064 -4.490 -11.321 1.00 97.94 95 VAL A N 1
ATOM 750 C CA . VAL A 1 95 ? 6.083 -3.618 -10.708 1.00 97.94 95 VAL A CA 1
ATOM 751 C C . VAL A 1 95 ? 7.206 -3.283 -11.687 1.00 97.94 95 VAL A C 1
ATOM 753 O O . VAL A 1 95 ? 7.564 -4.097 -12.538 1.00 97.94 95 VAL A O 1
ATOM 756 N N . ASP A 1 96 ? 7.780 -2.098 -11.524 1.00 97.38 96 ASP A N 1
ATOM 757 C CA . ASP A 1 96 ? 8.960 -1.597 -12.231 1.00 97.38 96 ASP A CA 1
ATOM 758 C C . ASP A 1 96 ? 10.139 -1.403 -11.255 1.00 97.38 96 ASP A C 1
ATOM 760 O O . ASP A 1 96 ? 9.941 -1.288 -10.043 1.00 97.38 96 ASP A O 1
ATOM 764 N N . LEU A 1 97 ? 11.373 -1.342 -11.762 1.00 97.06 97 LEU A N 1
ATOM 765 C CA . LEU A 1 97 ? 12.558 -1.023 -10.957 1.00 97.06 97 LEU A CA 1
ATOM 766 C C . LEU A 1 97 ? 12.411 0.326 -10.231 1.00 97.06 97 LEU A C 1
ATOM 768 O O . LEU A 1 97 ? 12.847 0.459 -9.087 1.00 97.06 97 LEU A O 1
ATOM 772 N N . GLU A 1 98 ? 11.741 1.301 -10.850 1.00 95.50 98 GLU A N 1
ATOM 773 C CA . GLU A 1 98 ? 11.463 2.620 -10.263 1.00 95.50 98 GLU A CA 1
ATOM 774 C C . GLU A 1 98 ? 10.402 2.593 -9.146 1.00 95.50 98 GLU A C 1
ATOM 776 O O . GLU A 1 98 ? 10.205 3.572 -8.416 1.00 95.50 98 GLU A O 1
ATOM 781 N N . ASP A 1 99 ? 9.683 1.483 -8.978 1.00 96.31 99 ASP A N 1
ATOM 782 C CA . ASP A 1 99 ? 8.733 1.322 -7.878 1.00 96.31 99 ASP A CA 1
ATOM 783 C C . ASP A 1 99 ? 9.428 0.977 -6.554 1.00 96.31 99 ASP A C 1
ATOM 785 O O . ASP A 1 99 ? 8.814 1.113 -5.492 1.00 96.31 99 ASP A O 1
ATOM 789 N N . ALA A 1 100 ? 10.703 0.570 -6.593 1.00 97.06 100 ALA A N 1
ATOM 790 C CA . ALA A 1 100 ? 11.483 0.270 -5.401 1.00 97.06 100 ALA A CA 1
ATOM 791 C C . ALA A 1 100 ? 11.492 1.457 -4.425 1.00 97.06 100 ALA A C 1
ATOM 793 O O . ALA A 1 100 ? 11.675 2.617 -4.800 1.00 97.06 100 ALA A O 1
ATOM 794 N N . GLY A 1 101 ? 11.303 1.174 -3.138 1.00 96.38 101 GLY A N 1
ATOM 795 C CA . GLY A 1 101 ? 11.186 2.233 -2.148 1.00 96.38 101 GLY A CA 1
ATOM 796 C C . GLY A 1 101 ? 10.426 1.837 -0.898 1.00 96.38 101 GLY A C 1
ATOM 797 O O . GLY A 1 101 ? 10.165 0.667 -0.624 1.00 96.38 101 GLY A O 1
ATOM 798 N N . ASN A 1 102 ? 10.096 2.847 -0.100 1.00 97.50 102 ASN A N 1
ATOM 799 C CA . ASN A 1 102 ? 9.406 2.654 1.163 1.00 97.50 102 ASN A CA 1
ATOM 800 C C . ASN A 1 102 ? 7.911 2.888 0.998 1.00 97.50 102 ASN A C 1
ATOM 802 O O . ASN A 1 102 ? 7.495 3.879 0.405 1.00 97.50 102 ASN A O 1
ATOM 806 N N . PHE A 1 103 ? 7.129 2.006 1.600 1.00 98.06 103 PHE A N 1
ATOM 807 C CA . PHE A 1 103 ? 5.680 2.103 1.653 1.00 98.06 103 PHE A CA 1
ATOM 808 C C . PHE A 1 103 ? 5.233 2.069 3.106 1.00 98.06 103 PHE A C 1
ATOM 810 O O . PHE A 1 103 ? 5.964 1.617 3.992 1.00 98.06 103 PHE A O 1
ATOM 817 N N . SER A 1 104 ? 4.015 2.517 3.362 1.00 97.94 104 SER A N 1
ATOM 818 C CA . SER A 1 104 ? 3.376 2.295 4.647 1.00 97.94 104 SER A CA 1
ATOM 819 C C . SER A 1 104 ? 1.896 2.024 4.501 1.00 97.94 104 SER A C 1
ATOM 821 O O . SER A 1 104 ? 1.271 2.510 3.562 1.00 97.94 104 SER A O 1
ATOM 823 N N . VAL A 1 105 ? 1.348 1.307 5.475 1.00 97.94 105 VAL A N 1
ATOM 824 C CA . VAL A 1 105 ? -0.090 1.261 5.716 1.00 97.94 105 VAL A CA 1
ATOM 825 C C . VAL A 1 105 ? -0.385 1.868 7.080 1.00 97.94 105 VAL A C 1
ATOM 827 O O . VAL A 1 105 ? 0.261 1.519 8.072 1.00 97.94 105 VAL A O 1
ATOM 830 N N . LEU A 1 106 ? -1.344 2.787 7.133 1.00 97.44 106 LEU A N 1
ATOM 831 C CA . LEU A 1 106 ? -1.971 3.232 8.372 1.00 97.44 106 LEU A CA 1
ATOM 832 C C . LEU A 1 106 ? -3.283 2.471 8.534 1.00 97.44 106 LEU A C 1
ATOM 834 O O . LEU A 1 106 ? -4.174 2.606 7.702 1.00 97.44 106 LEU A O 1
ATOM 838 N N . LEU A 1 107 ? -3.391 1.675 9.590 1.00 96.25 107 LEU A N 1
ATOM 839 C CA . LEU A 1 107 ? -4.596 0.948 9.969 1.00 96.25 107 LEU A CA 1
ATOM 840 C C . LEU A 1 107 ? -5.319 1.728 11.063 1.00 96.25 107 LEU A C 1
ATOM 842 O O . LEU A 1 107 ? -4.678 2.173 12.016 1.00 96.25 107 LEU A O 1
ATOM 846 N N . VAL A 1 108 ? -6.636 1.857 10.953 1.00 96.12 108 VAL A N 1
ATOM 847 C CA . VAL A 1 108 ? -7.492 2.469 11.974 1.00 96.12 108 VAL A CA 1
ATOM 848 C C . VAL A 1 108 ? -8.544 1.452 12.377 1.00 96.12 108 VAL A C 1
ATOM 850 O O . VAL A 1 108 ? -9.264 0.932 11.520 1.00 96.12 108 VAL A O 1
ATOM 853 N N . ASP A 1 109 ? -8.630 1.143 13.666 1.00 95.56 109 ASP A N 1
ATOM 854 C CA . ASP A 1 109 ? -9.628 0.202 14.164 1.00 95.56 109 ASP A CA 1
ATOM 855 C C . ASP A 1 109 ? -10.983 0.863 14.464 1.00 95.56 109 ASP A C 1
ATOM 857 O O . ASP A 1 109 ? -11.168 2.083 14.392 1.00 95.56 109 ASP A O 1
ATOM 861 N N . THR A 1 110 ? -11.970 0.040 14.813 1.00 95.75 110 THR A N 1
ATOM 862 C CA . THR A 1 110 ? -13.318 0.493 15.174 1.00 95.75 110 THR A CA 1
ATOM 863 C C . THR A 1 110 ? -13.356 1.400 16.404 1.00 95.75 110 THR A C 1
ATOM 865 O O . THR A 1 110 ? -14.292 2.187 16.528 1.00 95.75 110 THR A O 1
ATOM 868 N N . THR A 1 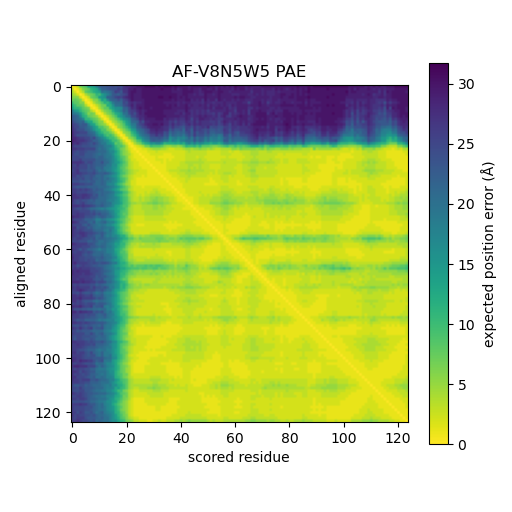111 ? -12.355 1.325 17.285 1.00 95.44 111 THR A N 1
ATOM 869 C CA . THR A 1 111 ? -12.224 2.169 18.486 1.00 95.44 111 THR A CA 1
ATOM 870 C C . THR A 1 111 ? -11.494 3.487 18.211 1.00 95.44 111 THR A C 1
ATOM 872 O O . THR A 1 111 ? -11.499 4.381 19.053 1.00 95.44 111 THR A O 1
ATOM 875 N N . GLY A 1 112 ? -10.921 3.641 17.012 1.00 93.19 112 GLY A N 1
ATOM 876 C CA . GLY A 1 112 ? -10.138 4.805 16.602 1.00 93.19 112 GLY A CA 1
ATOM 877 C C . GLY A 1 112 ? -8.644 4.689 16.905 1.00 93.19 112 GLY A C 1
ATOM 878 O O . GLY A 1 112 ? -7.908 5.644 16.659 1.00 93.19 112 GLY A O 1
ATOM 879 N N . HIS A 1 113 ? -8.174 3.546 17.409 1.00 95.44 113 HIS A N 1
ATOM 880 C CA . HIS A 1 113 ? -6.751 3.304 17.598 1.00 95.44 113 HIS A CA 1
ATOM 881 C C . HIS A 1 113 ? -6.067 3.119 16.238 1.00 95.44 113 HIS A C 1
ATOM 883 O O . HIS A 1 113 ? -6.602 2.492 15.320 1.00 95.44 113 HIS A O 1
ATOM 889 N N . MET A 1 114 ? -4.881 3.713 16.105 1.00 95.50 114 MET A N 1
ATOM 890 C CA . MET A 1 114 ? -4.143 3.789 14.850 1.00 95.50 114 MET A CA 1
ATOM 891 C C . MET A 1 114 ? -2.834 3.016 14.935 1.00 95.50 114 MET A C 1
ATOM 893 O O . MET A 1 114 ? -2.074 3.171 15.889 1.00 95.50 114 MET A O 1
ATOM 897 N N . GLN A 1 115 ? -2.525 2.249 13.893 1.00 95.12 115 GLN A N 1
ATOM 898 C CA . GLN A 1 115 ? -1.254 1.548 13.769 1.00 95.12 115 GLN A CA 1
ATOM 899 C C . GLN A 1 115 ? -0.643 1.727 12.387 1.00 95.12 115 GLN A C 1
ATOM 901 O O . GLN A 1 115 ? -1.234 1.351 11.378 1.00 95.12 115 GLN A O 1
ATOM 906 N N . LYS A 1 116 ? 0.592 2.233 12.354 1.00 95.94 116 LYS A N 1
ATOM 907 C CA . LYS A 1 116 ? 1.389 2.339 11.131 1.00 95.94 116 LYS A CA 1
ATOM 908 C C . LYS A 1 116 ? 2.320 1.137 10.983 1.00 95.94 116 LYS A C 1
ATOM 910 O O . LYS A 1 116 ? 2.981 0.744 11.943 1.00 95.94 116 LYS A O 1
ATOM 915 N N . GLN A 1 117 ? 2.404 0.587 9.777 1.00 96.69 117 GLN A N 1
ATOM 916 C CA . GLN A 1 117 ? 3.385 -0.433 9.401 1.00 96.69 117 GLN A CA 1
ATOM 917 C C . GLN A 1 117 ? 4.158 0.056 8.187 1.00 96.69 117 GLN A C 1
ATOM 919 O O . GLN A 1 117 ? 3.569 0.650 7.286 1.00 96.69 117 GLN A O 1
ATOM 924 N N . ASN A 1 118 ? 5.468 -0.175 8.177 1.00 97.06 118 ASN A N 1
ATOM 925 C CA . ASN A 1 118 ? 6.350 0.268 7.105 1.00 97.06 118 ASN A CA 1
ATOM 926 C C . ASN A 1 118 ? 6.875 -0.939 6.331 1.00 97.06 118 ASN A C 1
ATOM 928 O O . ASN A 1 118 ? 7.195 -1.969 6.924 1.00 97.06 118 ASN A O 1
ATOM 932 N N . PHE A 1 119 ? 7.018 -0.771 5.024 1.00 98.00 119 PHE A N 1
ATOM 933 C CA . PHE A 1 119 ? 7.514 -1.775 4.098 1.00 98.00 119 PHE A CA 1
ATOM 934 C C . PHE A 1 119 ? 8.661 -1.196 3.270 1.00 98.00 119 PHE A C 1
ATOM 936 O O . PHE A 1 119 ? 8.761 0.019 3.074 1.00 98.00 119 PHE A O 1
ATOM 943 N N . GLU A 1 120 ? 9.528 -2.069 2.777 1.00 97.88 120 GLU A N 1
ATOM 944 C CA . GLU A 1 120 ? 10.563 -1.739 1.801 1.00 97.88 120 GLU A CA 1
ATOM 945 C C . GLU A 1 120 ? 10.429 -2.689 0.613 1.00 97.88 120 GLU A C 1
ATOM 947 O O . GLU A 1 120 ? 10.642 -3.893 0.755 1.00 97.88 120 GLU A O 1
ATOM 952 N N . LEU A 1 121 ? 10.048 -2.144 -0.543 1.00 97.94 121 LEU A N 1
ATOM 953 C CA . LEU A 1 121 ? 10.012 -2.864 -1.806 1.00 97.94 121 LEU A CA 1
ATOM 954 C C . LEU A 1 121 ? 11.402 -2.833 -2.440 1.00 97.94 121 LEU A C 1
ATOM 956 O O . LEU A 1 121 ? 11.937 -1.760 -2.724 1.00 97.94 121 LEU A O 1
ATOM 960 N N . LYS A 1 122 ? 11.945 -4.018 -2.710 1.00 97.94 122 LYS A N 1
ATOM 961 C CA . LYS A 1 122 ? 13.122 -4.217 -3.556 1.00 97.94 122 LYS A CA 1
ATOM 962 C C . LYS A 1 122 ? 12.685 -4.919 -4.829 1.00 97.94 122 LYS A C 1
ATOM 964 O O . LYS A 1 122 ? 12.044 -5.966 -4.750 1.00 97.94 122 LYS A O 1
ATOM 969 N N . VAL A 1 123 ? 13.037 -4.342 -5.972 1.00 97.88 123 VAL A N 1
ATOM 970 C CA . VAL A 1 123 ? 12.722 -4.893 -7.293 1.00 97.88 1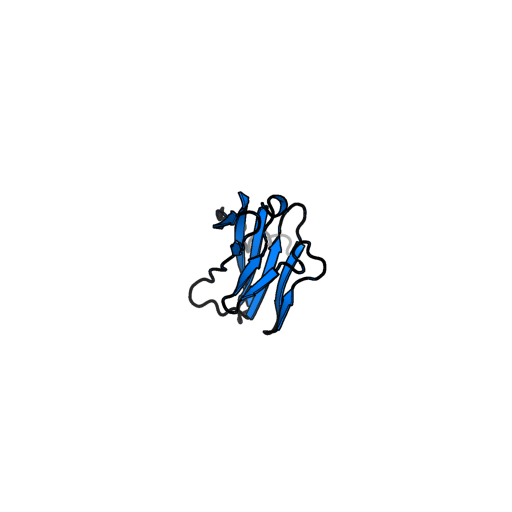23 VAL A CA 1
ATOM 971 C C . VAL A 1 123 ? 14.019 -5.294 -7.984 1.00 97.88 123 VAL A C 1
ATOM 973 O O . VAL A 1 123 ? 15.014 -4.574 -7.873 1.00 97.88 123 VAL A O 1
ATOM 97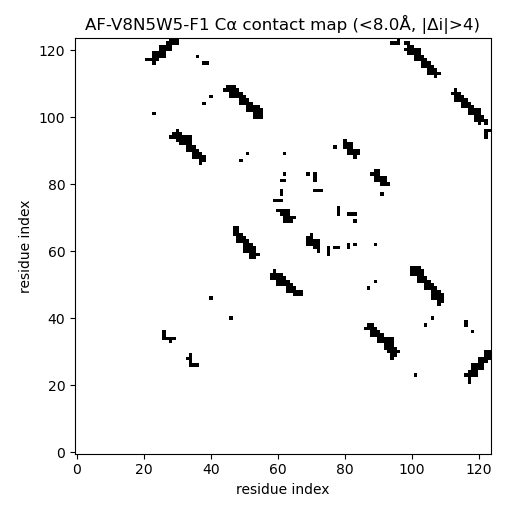6 N N . TYR A 1 124 ? 14.009 -6.451 -8.641 1.00 96.00 124 TYR A N 1
ATOM 977 C CA . TYR A 1 124 ? 15.122 -6.989 -9.422 1.00 96.00 124 TYR A CA 1
ATOM 978 C C . TYR A 1 124 ? 14.662 -7.499 -10.789 1.00 96.00 124 TYR A C 1
ATOM 980 O O . TYR A 1 124 ? 13.436 -7.708 -10.971 1.00 96.00 124 TYR A O 1
#

Mean predicted aligned error: 8.79 Å

InterPro domains:
  IPR003599 Immunoglobulin domain subtype [SM00409] (24-124)
  IPR013106 Immunoglobulin V-set domain [PF07686] (23-123)
  IPR013783 Immunoglobulin-like fold [G3DSA:2.60.40.10] (17-124)
  IPR036179 Immunoglobulin-like domain superfamily [SSF48726] (21-124)

Radius of gyration: 19.62 Å; Cα contacts (8 Å, |Δi|>4): 236; chains: 1; bounding box: 31×48×63 Å